Protein AF-A0A920FQU7-F1 (afdb_monomer_lite)

Sequence (96 aa):
MIKTTHILLLISVLGVVFFNYEIKKNYHQKEKEILKLNNLISEKKQNIKLIKAELAYLSRPERLQSIAKQQLNMKEILPSDIWNINDISKLYFEKN

pLDDT: mean 89.55, std 11.22, range [46.84, 98.56]

Radius of gyration: 38.26 Å; chains: 1; bounding box: 68×42×103 Å

Secondary structure (DSSP, 8-state):
---HHHHHHHHHHHHHHHHHHHHHHHHHHHHHHHHHHHHHHHHHHHHHHHHHHHHHHHT-HHHHHHHHHHHH-PPPPPHHHHS-HHHHHHHHHS--

Foldseek 3Di:
DDPPVVVVVVVVVVVVVVVVVVVVVVVVVVVVVVVVVVVVVVVVVVVVVVVVVVCVVCPPPVNVVVCCCPPVVDDDDDPCNVDPPVVVVVVVVVVD

Structure (mmCIF, N/CA/C/O backbone):
data_AF-A0A920FQU7-F1
#
_entry.id   AF-A0A920FQU7-F1
#
loop_
_atom_site.group_PDB
_atom_site.id
_atom_site.type_symbol
_atom_site.label_atom_id
_atom_site.label_alt_id
_atom_site.label_comp_id
_atom_site.label_asym_id
_atom_site.label_entity_id
_atom_site.label_seq_id
_atom_site.pdbx_PDB_ins_code
_atom_site.Cartn_x
_atom_site.Cartn_y
_atom_site.Cartn_z
_atom_site.occupancy
_atom_site.B_iso_or_equiv
_atom_site.auth_seq_id
_atom_site.auth_comp_id
_atom_site.auth_asym_id
_atom_site.auth_atom_id
_atom_site.pdbx_PDB_model_num
ATOM 1 N N . MET A 1 1 ? 39.145 -3.062 -55.470 1.00 54.53 1 MET A N 1
ATOM 2 C CA . MET A 1 1 ? 39.804 -2.358 -54.349 1.00 54.53 1 MET A CA 1
ATOM 3 C C . MET A 1 1 ? 38.728 -1.622 -53.565 1.00 54.53 1 MET A C 1
ATOM 5 O O . MET A 1 1 ? 38.220 -0.615 -54.045 1.00 54.53 1 MET A O 1
ATOM 9 N N . ILE A 1 2 ? 38.271 -2.184 -52.444 1.00 64.38 2 ILE A N 1
ATOM 10 C CA . ILE A 1 2 ? 37.254 -1.533 -51.606 1.00 64.38 2 ILE A CA 1
ATOM 11 C C . ILE A 1 2 ? 37.881 -0.264 -51.028 1.00 64.38 2 ILE A C 1
ATOM 13 O O . ILE A 1 2 ? 38.905 -0.330 -50.351 1.00 64.38 2 ILE A O 1
ATOM 17 N N . LYS A 1 3 ? 37.301 0.897 -51.345 1.00 81.88 3 LYS A N 1
ATOM 18 C CA . LYS A 1 3 ? 37.740 2.172 -50.773 1.00 81.88 3 LYS A CA 1
ATOM 19 C C . LYS A 1 3 ? 37.417 2.175 -49.279 1.00 81.88 3 LYS A C 1
ATOM 21 O O . LYS A 1 3 ? 36.320 1.791 -48.877 1.00 81.88 3 LYS A O 1
ATOM 26 N N . THR A 1 4 ? 38.363 2.644 -48.474 1.00 84.94 4 THR A N 1
ATOM 27 C CA . THR A 1 4 ? 38.257 2.768 -47.009 1.00 84.94 4 THR A CA 1
ATOM 28 C C . THR A 1 4 ? 37.006 3.532 -46.562 1.00 84.94 4 THR A C 1
ATOM 30 O O . THR A 1 4 ? 36.445 3.241 -45.510 1.00 84.94 4 THR A O 1
ATOM 33 N N . THR A 1 5 ? 36.502 4.438 -47.403 1.00 85.62 5 THR A N 1
ATOM 34 C CA . THR A 1 5 ? 35.248 5.173 -47.196 1.00 85.62 5 THR A CA 1
ATOM 35 C C . THR A 1 5 ? 34.020 4.268 -47.088 1.00 85.62 5 THR A C 1
ATOM 37 O O . THR A 1 5 ? 33.167 4.517 -46.242 1.00 85.62 5 THR A O 1
ATOM 40 N N . HIS A 1 6 ? 33.921 3.200 -47.885 1.00 88.19 6 HIS A N 1
ATOM 41 C CA . HIS A 1 6 ? 32.773 2.285 -47.832 1.00 88.19 6 HIS A CA 1
ATOM 42 C C . HIS A 1 6 ? 32.775 1.435 -46.558 1.00 88.19 6 HIS A C 1
ATOM 44 O O . HIS A 1 6 ? 31.717 1.187 -45.988 1.00 88.19 6 HIS A O 1
ATOM 50 N N . ILE A 1 7 ? 33.959 1.043 -46.081 1.00 90.62 7 ILE A N 1
ATOM 51 C CA . ILE A 1 7 ? 34.117 0.311 -44.816 1.00 90.62 7 ILE A CA 1
ATOM 52 C C . ILE A 1 7 ? 33.704 1.200 -43.640 1.00 90.62 7 ILE A C 1
ATOM 54 O O . ILE A 1 7 ? 32.955 0.760 -42.771 1.00 90.62 7 ILE A O 1
ATOM 58 N N . LEU A 1 8 ? 34.130 2.467 -43.642 1.00 91.25 8 LEU A N 1
ATOM 59 C CA . LEU A 1 8 ? 33.759 3.432 -42.607 1.00 91.25 8 LEU A CA 1
ATOM 60 C C . LEU A 1 8 ? 32.237 3.649 -42.547 1.00 91.25 8 LEU A C 1
ATOM 62 O O . LEU A 1 8 ? 31.650 3.665 -41.466 1.00 91.25 8 LEU A O 1
ATOM 66 N N . LEU A 1 9 ? 31.595 3.766 -43.711 1.00 92.44 9 LEU A N 1
ATOM 67 C CA . LEU A 1 9 ? 30.146 3.943 -43.821 1.00 92.44 9 LEU A CA 1
ATOM 68 C C . LEU A 1 9 ? 29.396 2.714 -43.285 1.00 92.44 9 LEU A C 1
ATOM 70 O O . LEU A 1 9 ? 28.441 2.855 -42.524 1.00 92.44 9 LEU A O 1
ATOM 74 N N . LEU A 1 10 ? 29.875 1.509 -43.606 1.00 92.94 10 LEU A N 1
ATOM 75 C CA . LEU A 1 10 ? 29.297 0.262 -43.106 1.00 92.94 10 LEU A CA 1
ATOM 76 C C . LEU A 1 10 ? 29.398 0.156 -41.574 1.00 92.94 10 LEU A C 1
ATOM 78 O O . LEU A 1 10 ? 28.412 -0.164 -40.912 1.00 92.94 10 LEU A O 1
ATOM 82 N N . ILE A 1 11 ? 30.564 0.478 -41.002 1.00 94.56 11 ILE A N 1
ATOM 83 C CA . ILE A 1 11 ? 30.774 0.493 -39.545 1.00 94.56 11 ILE A CA 1
ATOM 84 C C . ILE A 1 11 ? 29.863 1.526 -38.877 1.00 94.56 11 ILE A C 1
ATOM 86 O O . ILE A 1 11 ? 29.274 1.238 -37.837 1.00 94.56 11 ILE A O 1
ATOM 90 N N . SER A 1 12 ? 29.706 2.705 -39.482 1.00 94.69 12 SER A N 1
ATOM 91 C CA . SER A 1 12 ? 28.816 3.748 -38.967 1.00 94.69 12 SER A CA 1
ATOM 92 C C . SER A 1 12 ? 27.364 3.264 -38.881 1.00 94.69 12 SER A C 1
ATOM 94 O O . SER A 1 12 ? 26.740 3.392 -37.827 1.00 94.69 12 SER A O 1
ATOM 96 N N . VAL A 1 13 ? 26.849 2.628 -39.939 1.00 95.31 13 VAL A N 1
ATOM 97 C CA . VAL A 1 13 ? 25.484 2.076 -39.951 1.00 95.31 13 VAL A CA 1
ATOM 98 C C . VAL A 1 13 ? 25.321 0.980 -38.895 1.00 95.31 13 VAL A C 1
ATOM 100 O O . VAL A 1 13 ? 24.358 1.005 -38.127 1.00 95.31 13 VAL A O 1
ATOM 103 N N . LEU A 1 14 ? 26.276 0.051 -38.802 1.00 94.50 14 LEU A N 1
ATOM 104 C CA . LEU A 1 14 ? 26.244 -1.015 -37.795 1.00 94.50 14 LEU A CA 1
ATOM 105 C C . LEU A 1 14 ? 26.296 -0.459 -36.363 1.00 94.50 14 LEU A C 1
ATOM 107 O O . LEU A 1 14 ? 25.577 -0.949 -35.492 1.00 94.50 14 LEU 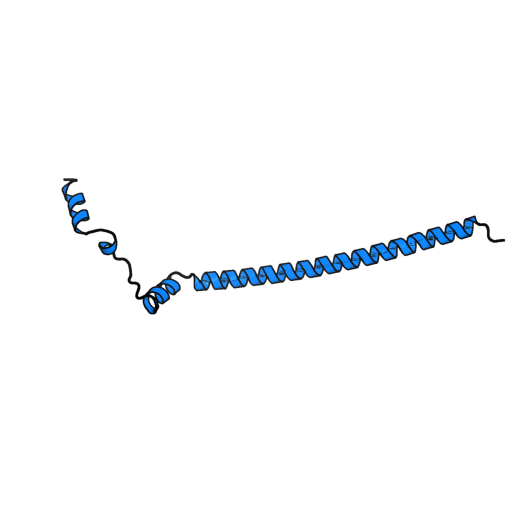A O 1
ATOM 111 N N . GLY A 1 15 ? 27.079 0.597 -36.131 1.00 94.81 15 GLY A N 1
ATOM 112 C CA . GLY A 1 15 ? 27.156 1.280 -34.842 1.00 94.81 15 GLY A CA 1
ATOM 113 C C . GLY A 1 15 ? 25.814 1.873 -34.409 1.00 94.81 15 GLY A C 1
ATOM 114 O O . GLY A 1 15 ? 25.396 1.674 -33.270 1.00 94.81 15 GLY A O 1
ATOM 115 N N . VAL A 1 16 ? 25.093 2.530 -35.324 1.00 95.00 16 VAL A N 1
ATOM 116 C CA . VAL A 1 16 ? 23.759 3.089 -35.036 1.00 95.00 16 VAL A CA 1
ATOM 117 C C . VAL A 1 16 ? 22.750 1.988 -34.705 1.00 95.00 16 VAL A C 1
ATOM 119 O O . VAL A 1 16 ? 21.962 2.142 -33.768 1.00 95.00 16 VAL A O 1
ATOM 122 N N . VAL A 1 17 ? 22.775 0.870 -35.436 1.00 94.75 17 VAL A N 1
ATOM 123 C CA . VAL A 1 17 ? 21.884 -0.275 -35.177 1.00 94.75 17 VAL A CA 1
ATOM 124 C C . VAL A 1 17 ? 22.151 -0.871 -33.795 1.00 94.75 17 VAL A C 1
ATOM 126 O O . VAL A 1 17 ? 21.211 -1.070 -33.022 1.00 94.75 17 VAL A O 1
ATOM 129 N N . PHE A 1 18 ? 23.420 -1.108 -33.457 1.00 94.12 18 PHE A N 1
ATOM 130 C CA . PHE A 1 18 ? 23.801 -1.664 -32.160 1.00 94.12 18 PHE A CA 1
ATOM 131 C C . PHE A 1 18 ? 23.432 -0.727 -31.002 1.00 94.12 18 PHE A C 1
ATOM 133 O O . PHE A 1 18 ? 22.848 -1.156 -30.007 1.00 94.12 18 PHE A O 1
ATOM 140 N N . PHE A 1 19 ? 23.689 0.572 -31.161 1.00 94.06 19 PHE A N 1
ATOM 141 C CA . PHE A 1 19 ? 23.337 1.580 -30.163 1.00 94.06 19 PHE A CA 1
ATOM 142 C C . PHE A 1 19 ? 21.824 1.635 -29.896 1.00 94.06 19 PHE A C 1
ATOM 144 O O . PHE A 1 19 ? 21.391 1.620 -28.743 1.00 94.06 19 PHE A O 1
ATOM 151 N N . ASN A 1 20 ? 21.006 1.626 -30.954 1.00 93.12 20 ASN A N 1
ATOM 152 C CA . ASN A 1 20 ? 19.547 1.580 -30.820 1.00 93.12 20 ASN A CA 1
ATOM 153 C C . ASN A 1 20 ? 19.068 0.306 -30.114 1.00 93.12 20 ASN A C 1
ATOM 155 O O . ASN A 1 20 ? 18.139 0.363 -29.306 1.00 93.12 20 ASN A O 1
ATOM 159 N N . TYR A 1 21 ? 19.695 -0.836 -30.398 1.00 93.31 21 TYR A N 1
ATOM 160 C CA . TYR A 1 21 ? 19.355 -2.100 -29.754 1.00 93.31 21 TYR A CA 1
ATOM 161 C C . TYR A 1 21 ? 19.584 -2.056 -28.236 1.00 93.31 21 TYR A C 1
ATOM 163 O O . TYR A 1 21 ? 18.686 -2.415 -27.470 1.00 93.31 21 TYR A O 1
ATOM 171 N N . GLU A 1 22 ? 20.740 -1.553 -27.795 1.00 90.25 22 GLU A N 1
ATOM 172 C CA . GLU A 1 22 ? 21.049 -1.421 -26.366 1.00 90.25 22 GLU A CA 1
ATOM 173 C C . GLU A 1 22 ? 20.105 -0.442 -25.654 1.00 90.25 22 GLU A C 1
ATOM 175 O O . GLU A 1 22 ? 19.580 -0.750 -24.580 1.00 90.25 22 GLU A O 1
ATOM 180 N N . ILE A 1 23 ? 19.791 0.702 -26.276 1.00 92.75 23 ILE A N 1
ATOM 181 C CA . ILE A 1 23 ? 18.802 1.643 -25.725 1.00 92.75 23 ILE A CA 1
ATOM 182 C C . ILE A 1 23 ? 17.443 0.967 -25.569 1.00 92.75 23 ILE A C 1
ATOM 184 O O . ILE A 1 23 ? 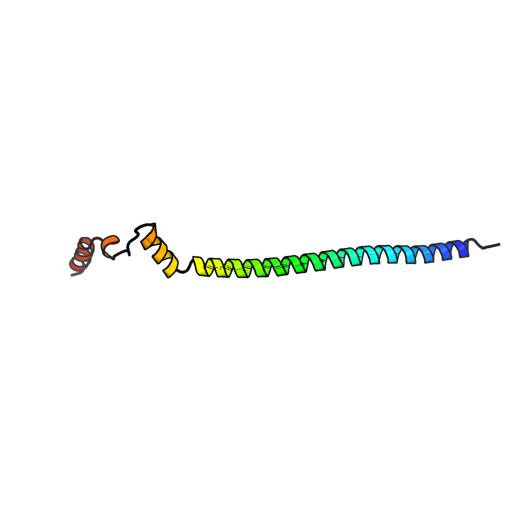16.828 1.059 -24.505 1.00 92.75 23 ILE A O 1
ATOM 188 N N . LYS A 1 24 ? 16.974 0.267 -26.606 1.00 92.69 24 LYS A N 1
ATOM 189 C CA . LYS A 1 24 ? 15.665 -0.391 -26.586 1.00 92.69 24 LYS A CA 1
ATOM 190 C C . LYS A 1 24 ? 15.584 -1.441 -25.478 1.00 92.69 24 LYS A C 1
ATOM 192 O O . LYS A 1 24 ? 14.572 -1.535 -24.782 1.00 92.69 24 LYS A O 1
ATOM 197 N N . LYS A 1 25 ? 16.658 -2.207 -25.277 1.00 92.38 25 LYS A N 1
ATOM 198 C CA . LYS A 1 25 ? 16.750 -3.197 -24.200 1.00 92.38 25 LYS A CA 1
ATOM 199 C C . LYS A 1 25 ? 16.654 -2.539 -22.823 1.00 92.38 25 LYS A C 1
ATOM 201 O O . LYS A 1 25 ? 15.833 -2.968 -22.009 1.00 92.38 25 LYS A O 1
ATOM 206 N N . ASN A 1 26 ? 17.434 -1.485 -22.586 1.00 92.06 26 ASN A N 1
ATOM 207 C CA . ASN A 1 26 ? 17.418 -0.751 -21.319 1.00 92.06 26 ASN A CA 1
ATOM 208 C C . ASN A 1 26 ? 16.052 -0.103 -21.057 1.00 92.06 26 ASN A C 1
ATOM 210 O O . ASN A 1 26 ? 15.537 -0.177 -19.941 1.00 92.06 26 ASN A O 1
ATOM 214 N N . TYR A 1 27 ? 15.428 0.460 -22.094 1.00 94.56 27 TYR A N 1
ATOM 215 C CA . TYR A 1 27 ? 14.087 1.031 -22.013 1.00 94.56 27 TYR A CA 1
ATOM 216 C C . TYR A 1 27 ? 13.057 -0.009 -21.557 1.00 94.56 27 TYR A C 1
ATOM 218 O O . TYR A 1 27 ? 12.368 0.208 -20.563 1.00 94.56 27 TYR A O 1
ATOM 226 N N . HIS A 1 28 ? 13.006 -1.178 -22.203 1.00 94.00 28 HIS A N 1
ATOM 227 C CA . HIS A 1 28 ? 12.053 -2.230 -21.832 1.00 94.00 28 HIS A CA 1
ATOM 228 C C . HIS A 1 28 ? 12.306 -2.819 -20.439 1.00 94.00 28 HIS A C 1
ATOM 230 O O . HIS A 1 28 ? 11.366 -3.250 -19.770 1.00 94.00 28 HIS A O 1
ATOM 236 N N . GLN A 1 29 ? 13.558 -2.856 -19.975 1.00 95.56 29 GLN A N 1
ATOM 237 C CA . GLN A 1 29 ? 13.854 -3.247 -18.594 1.00 95.56 29 GLN A CA 1
ATOM 238 C C . GLN A 1 29 ? 13.278 -2.234 -17.600 1.00 95.56 29 GLN A C 1
ATOM 240 O O . GLN A 1 29 ? 12.586 -2.631 -16.661 1.00 95.56 29 GLN A O 1
ATOM 245 N N . LYS A 1 30 ? 13.481 -0.935 -17.844 1.00 95.69 30 LYS A N 1
ATOM 246 C CA . LYS A 1 30 ? 12.925 0.127 -16.995 1.00 95.69 30 LYS A CA 1
ATOM 247 C C . LYS A 1 30 ? 11.405 0.179 -17.036 1.00 95.69 30 LYS A C 1
ATOM 249 O O . LYS A 1 30 ? 10.777 0.313 -15.992 1.00 95.69 30 LYS A O 1
ATOM 254 N N . GLU A 1 31 ? 10.808 -0.021 -18.201 1.00 97.19 31 GLU A N 1
ATOM 255 C CA . GLU A 1 31 ? 9.359 -0.139 -18.357 1.00 97.19 31 GLU A CA 1
ATOM 256 C C . GLU A 1 31 ? 8.789 -1.287 -17.503 1.00 97.19 31 GLU A C 1
ATOM 258 O O . GLU A 1 31 ? 7.831 -1.093 -16.752 1.00 97.19 31 GLU A O 1
ATOM 263 N N . LYS A 1 32 ? 9.430 -2.465 -17.525 1.00 97.38 32 LYS A N 1
ATOM 264 C CA . LYS A 1 32 ? 9.048 -3.604 -16.674 1.00 97.38 32 LYS A CA 1
ATOM 265 C C . LYS A 1 32 ? 9.197 -3.303 -15.183 1.00 97.38 32 LYS A C 1
ATOM 267 O O . LYS A 1 32 ? 8.325 -3.685 -14.401 1.00 97.38 32 LYS A O 1
ATOM 272 N N . GLU A 1 33 ? 10.276 -2.632 -14.780 1.00 97.94 33 GLU A N 1
ATOM 273 C CA . GLU A 1 33 ? 10.486 -2.206 -13.389 1.00 97.94 33 GLU A CA 1
ATOM 274 C C . GLU A 1 33 ? 9.377 -1.252 -12.923 1.00 97.94 33 GLU A C 1
ATOM 276 O O . GLU A 1 33 ? 8.809 -1.454 -11.847 1.00 97.94 33 GLU A O 1
ATOM 281 N N . ILE A 1 34 ? 9.012 -0.270 -13.753 1.00 98.25 34 ILE A N 1
ATOM 282 C CA . ILE A 1 34 ? 7.936 0.689 -13.466 1.00 98.25 34 ILE A CA 1
ATOM 283 C C . ILE A 1 34 ? 6.592 -0.030 -13.326 1.00 98.25 34 ILE A C 1
ATOM 285 O O . ILE A 1 34 ? 5.875 0.195 -12.350 1.00 98.25 34 ILE A O 1
ATOM 289 N N . LEU A 1 35 ? 6.253 -0.928 -14.256 1.00 98.38 35 LEU A N 1
ATOM 290 C CA . LEU A 1 35 ? 5.013 -1.708 -14.186 1.00 98.38 35 LEU A CA 1
ATOM 291 C C . LEU A 1 35 ? 4.954 -2.564 -12.915 1.00 98.38 35 LEU A C 1
ATOM 293 O O . LEU A 1 35 ? 3.937 -2.574 -12.219 1.00 98.38 35 LEU A O 1
ATOM 297 N N . LYS A 1 36 ? 6.059 -3.232 -12.564 1.00 98.44 36 LYS A N 1
ATOM 298 C CA . LYS A 1 36 ? 6.151 -4.024 -11.332 1.00 98.44 36 LYS A CA 1
ATOM 299 C C . LYS A 1 36 ? 5.951 -3.154 -10.091 1.00 98.44 36 LYS A C 1
ATOM 301 O O . LYS A 1 36 ? 5.196 -3.536 -9.198 1.00 98.44 36 LYS A O 1
ATOM 306 N N . LEU A 1 37 ? 6.593 -1.988 -10.036 1.00 98.50 37 LEU A N 1
ATOM 307 C CA . LEU A 1 37 ? 6.466 -1.072 -8.906 1.00 98.50 37 LEU A CA 1
ATOM 308 C C . LEU A 1 37 ? 5.042 -0.517 -8.780 1.00 98.50 37 LEU A C 1
ATOM 310 O O . LEU A 1 37 ? 4.501 -0.478 -7.678 1.00 98.50 37 LEU A O 1
ATOM 314 N N . ASN A 1 38 ? 4.402 -0.158 -9.892 1.00 98.44 38 ASN A N 1
ATOM 315 C CA . ASN A 1 38 ? 3.015 0.307 -9.895 1.00 98.44 38 ASN A CA 1
ATOM 316 C C . ASN A 1 38 ? 2.045 -0.761 -9.380 1.00 98.44 38 ASN A C 1
ATOM 318 O O . ASN A 1 38 ? 1.160 -0.448 -8.580 1.00 98.44 38 ASN A O 1
ATOM 322 N N . ASN A 1 39 ? 2.245 -2.022 -9.770 1.00 98.44 39 ASN A N 1
ATOM 323 C CA . ASN A 1 39 ? 1.447 -3.134 -9.258 1.00 98.44 39 ASN A CA 1
ATOM 324 C C . ASN A 1 39 ? 1.625 -3.295 -7.742 1.00 98.44 39 ASN A C 1
ATOM 326 O O . ASN A 1 39 ? 0.632 -3.366 -7.019 1.00 98.44 39 ASN A O 1
ATOM 330 N N . LEU A 1 40 ? 2.867 -3.244 -7.249 1.00 98.56 40 LEU A N 1
ATOM 331 C CA . LEU A 1 40 ? 3.156 -3.289 -5.811 1.00 98.56 40 LEU A CA 1
ATOM 332 C C . LEU A 1 40 ? 2.517 -2.113 -5.059 1.00 98.56 40 LEU A C 1
ATOM 334 O O . LEU A 1 40 ? 1.944 -2.299 -3.988 1.00 98.56 40 LEU A O 1
ATOM 338 N N . ILE A 1 41 ? 2.573 -0.899 -5.613 1.00 98.56 41 ILE A N 1
ATOM 339 C CA . ILE A 1 41 ? 1.930 0.280 -5.016 1.00 98.56 41 ILE A CA 1
ATOM 340 C C . ILE A 1 41 ? 0.412 0.083 -4.941 1.00 98.56 41 ILE A C 1
ATOM 342 O O . ILE A 1 41 ? -0.198 0.420 -3.924 1.00 98.56 41 ILE A O 1
ATOM 346 N N . SER A 1 42 ? -0.203 -0.456 -5.996 1.00 98.44 42 SER A N 1
ATOM 347 C CA . SER A 1 42 ? -1.642 -0.732 -6.031 1.00 98.44 42 SER A CA 1
ATOM 348 C C . SER A 1 42 ? -2.047 -1.742 -4.954 1.00 98.44 42 SER A C 1
ATOM 350 O O . SER A 1 42 ? -2.943 -1.465 -4.153 1.00 98.44 42 SER A O 1
ATOM 352 N N . GLU A 1 43 ? -1.316 -2.852 -4.856 1.00 98.56 43 GLU A N 1
ATOM 353 C CA . GLU A 1 43 ? -1.525 -3.885 -3.838 1.00 98.56 43 GLU A CA 1
ATOM 354 C C . GLU A 1 43 ? -1.373 -3.311 -2.419 1.00 98.56 43 GLU A C 1
ATOM 356 O O . GLU A 1 43 ? -2.253 -3.461 -1.569 1.00 98.56 43 GLU A O 1
ATOM 361 N N . LYS A 1 44 ? -0.300 -2.553 -2.156 1.00 98.38 44 LYS A N 1
ATOM 362 C CA . LYS A 1 44 ? -0.089 -1.917 -0.845 1.00 98.38 44 LYS A CA 1
ATOM 363 C C . LYS A 1 44 ? -1.200 -0.928 -0.498 1.00 98.38 44 LYS A C 1
ATOM 365 O O . LYS A 1 44 ? -1.632 -0.888 0.653 1.00 98.38 44 LYS A O 1
ATOM 370 N N . LYS A 1 45 ? -1.708 -0.160 -1.467 1.00 98.56 45 LYS A N 1
ATOM 371 C CA . LYS A 1 45 ? -2.855 0.737 -1.250 1.00 98.56 45 LYS A CA 1
ATOM 372 C C . LYS A 1 45 ? -4.122 -0.036 -0.880 1.00 98.56 45 LYS A C 1
ATOM 374 O O . LYS A 1 45 ? -4.864 0.427 -0.015 1.00 98.56 45 LYS A O 1
ATOM 379 N N . GLN A 1 46 ? -4.373 -1.186 -1.503 1.00 98.38 46 GLN A N 1
ATOM 380 C CA . GLN A 1 46 ? -5.503 -2.053 -1.149 1.00 98.38 46 GLN A CA 1
ATOM 381 C C . GLN A 1 46 ? -5.352 -2.607 0.272 1.00 98.38 46 GLN A C 1
ATOM 383 O O . GLN A 1 46 ? -6.277 -2.478 1.072 1.00 98.38 46 GLN A O 1
ATOM 388 N N . ASN A 1 47 ? -4.161 -3.093 0.626 1.00 98.31 47 ASN A N 1
ATOM 389 C CA . ASN A 1 47 ? -3.873 -3.597 1.971 1.00 98.31 47 ASN A CA 1
ATOM 390 C C . ASN A 1 47 ? -4.051 -2.515 3.045 1.00 98.31 47 ASN A C 1
ATOM 392 O O . ASN A 1 47 ? -4.660 -2.762 4.081 1.00 98.31 47 ASN A O 1
ATOM 396 N N . ILE A 1 48 ? -3.601 -1.283 2.785 1.00 98.56 48 ILE A N 1
ATOM 397 C CA . ILE A 1 48 ? -3.820 -0.155 3.704 1.00 98.56 48 ILE A CA 1
ATOM 398 C C . ILE A 1 48 ? -5.316 0.123 3.889 1.00 98.56 48 ILE A C 1
ATOM 400 O O . ILE A 1 48 ? -5.745 0.412 5.005 1.00 98.56 48 ILE A O 1
ATOM 404 N N . LYS A 1 49 ? -6.124 0.057 2.823 1.00 98.25 49 LYS A N 1
ATOM 405 C CA . LYS A 1 49 ? -7.580 0.246 2.936 1.00 98.25 49 LYS A CA 1
ATOM 406 C C . LYS A 1 49 ? -8.219 -0.837 3.804 1.00 98.25 49 LYS A C 1
ATOM 408 O O . LYS A 1 49 ? -9.037 -0.496 4.653 1.00 98.25 49 LYS A O 1
ATOM 413 N N . LEU A 1 50 ? -7.821 -2.096 3.620 1.00 98.38 50 LEU A N 1
ATOM 414 C CA . LEU A 1 50 ? -8.297 -3.213 4.435 1.00 98.38 50 LEU A CA 1
ATOM 415 C C . LEU A 1 50 ? -7.943 -3.009 5.912 1.00 98.38 50 LEU A C 1
ATOM 417 O O . LEU A 1 50 ? -8.837 -2.980 6.752 1.00 98.38 50 LEU A O 1
ATOM 421 N N . ILE A 1 51 ? -6.669 -2.747 6.215 1.00 98.31 51 ILE A N 1
ATOM 422 C CA . ILE A 1 51 ? -6.201 -2.524 7.592 1.00 98.31 51 ILE A CA 1
ATOM 423 C C . ILE A 1 51 ? -6.921 -1.333 8.234 1.00 98.31 51 ILE A C 1
ATOM 425 O O . ILE A 1 51 ? -7.283 -1.383 9.405 1.00 98.31 51 ILE A O 1
ATOM 429 N N . LYS A 1 52 ? -7.180 -0.254 7.484 1.00 98.38 52 LYS A N 1
ATOM 430 C CA . LYS A 1 52 ? -7.972 0.879 7.991 1.00 98.38 52 LYS A CA 1
ATOM 431 C C . LYS A 1 52 ? -9.403 0.475 8.341 1.00 98.38 52 LYS A C 1
ATOM 433 O O . LYS A 1 52 ? -9.925 0.956 9.343 1.00 98.38 52 LYS A O 1
ATOM 438 N N . ALA A 1 53 ? -10.033 -0.379 7.538 1.00 97.94 53 ALA A N 1
ATOM 439 C CA . ALA A 1 53 ? -11.376 -0.878 7.818 1.00 97.94 53 ALA A CA 1
ATOM 440 C C . ALA A 1 53 ? -11.394 -1.784 9.058 1.00 97.94 53 ALA A C 1
ATOM 442 O O . ALA A 1 53 ? -12.268 -1.635 9.912 1.00 97.94 53 ALA A O 1
ATOM 443 N N . GLU A 1 54 ? -10.405 -2.668 9.193 1.00 97.38 54 GLU A N 1
ATOM 444 C CA . GLU A 1 54 ? -10.236 -3.511 10.379 1.00 97.38 54 GLU A CA 1
ATOM 445 C C . GLU A 1 54 ? -10.000 -2.668 11.628 1.00 97.38 54 GLU A C 1
ATOM 447 O O . GLU A 1 54 ? -10.685 -2.852 12.631 1.00 97.38 54 GLU A O 1
ATOM 452 N N . LEU A 1 55 ? -9.099 -1.687 11.559 1.00 97.69 55 LEU A N 1
ATOM 453 C CA . LEU A 1 5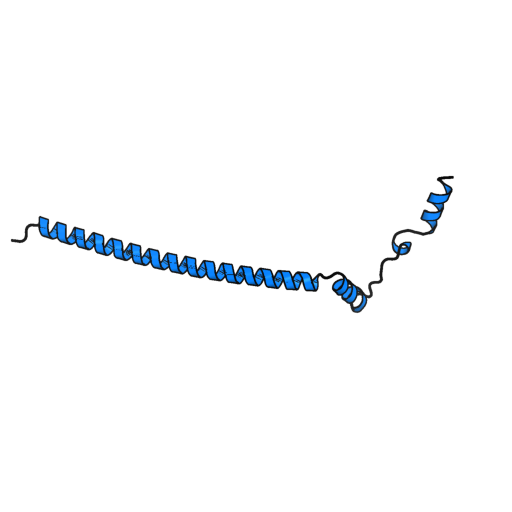5 ? -8.849 -0.771 12.664 1.00 97.69 55 LEU A CA 1
ATOM 454 C C . LEU A 1 55 ? -10.126 -0.026 13.053 1.00 97.69 55 LEU A C 1
ATOM 456 O O . LEU A 1 55 ? -10.467 -0.010 14.229 1.00 97.69 55 LEU A O 1
ATOM 460 N N . ALA A 1 56 ? -10.860 0.518 12.079 1.00 96.88 56 ALA A N 1
ATOM 461 C CA . ALA A 1 56 ? -12.123 1.208 12.325 1.00 96.88 56 ALA A CA 1
ATOM 462 C C . ALA A 1 56 ? -13.183 0.292 12.956 1.00 96.88 56 ALA A C 1
ATOM 464 O O . ALA A 1 56 ? -13.991 0.753 13.758 1.00 96.88 56 ALA A O 1
ATOM 465 N N . TYR A 1 57 ? -13.197 -1.000 12.613 1.00 95.75 57 TYR A N 1
ATOM 466 C CA . TYR A 1 57 ? -14.059 -1.993 13.254 1.00 95.75 57 TYR A CA 1
ATOM 467 C C . TYR A 1 57 ? -13.622 -2.292 14.695 1.00 95.75 57 TYR A C 1
ATOM 469 O O . TYR A 1 57 ? -14.453 -2.343 15.604 1.00 95.75 57 TYR A O 1
ATOM 477 N N . LEU A 1 58 ? -12.319 -2.469 14.920 1.00 95.31 58 LEU A N 1
ATOM 478 C CA . LEU A 1 58 ? -11.760 -2.785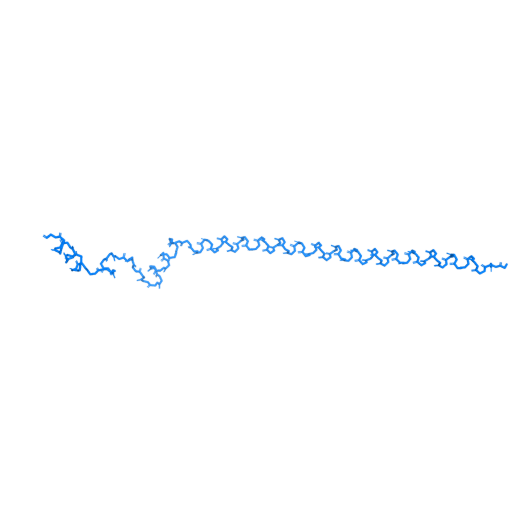 16.233 1.00 95.31 58 LEU A CA 1
ATOM 479 C C . LEU A 1 58 ? -11.865 -1.611 17.210 1.00 95.31 58 LEU A C 1
ATOM 481 O O . LEU A 1 58 ? -12.072 -1.850 18.400 1.00 95.31 58 LEU A O 1
ATOM 485 N N . SER A 1 59 ? -11.761 -0.378 16.709 1.00 95.44 59 SER A N 1
ATOM 486 C CA . SER A 1 59 ? -11.808 0.864 17.483 1.00 95.44 59 SER A CA 1
ATOM 487 C C . SER A 1 59 ? -13.223 1.390 17.733 1.00 95.44 59 SER A C 1
ATOM 489 O O . SER A 1 59 ? -13.368 2.511 18.220 1.00 95.44 59 SER A O 1
ATOM 491 N N . ARG A 1 60 ? -14.275 0.638 17.376 1.00 96.88 60 ARG A N 1
ATOM 492 C CA . ARG A 1 60 ? -15.660 1.054 17.640 1.00 96.88 60 ARG A CA 1
ATOM 493 C C . ARG A 1 60 ? -15.885 1.229 19.146 1.00 96.88 60 ARG A C 1
ATOM 495 O O . ARG A 1 60 ? -15.583 0.286 19.887 1.00 96.88 60 ARG A O 1
ATOM 502 N N . PRO A 1 61 ? -16.426 2.373 19.604 1.00 94.69 61 PRO A N 1
ATOM 503 C CA . PRO A 1 61 ? -16.626 2.641 21.026 1.00 94.69 61 PRO A CA 1
ATOM 504 C C . PRO A 1 61 ? -17.411 1.543 21.742 1.00 94.69 61 PRO A C 1
ATOM 506 O O . PRO A 1 61 ? -17.016 1.121 22.824 1.00 94.69 61 PRO A O 1
ATOM 509 N N . GLU A 1 62 ? -18.459 1.008 21.116 1.00 94.00 62 GLU A N 1
ATOM 510 C CA . GLU A 1 62 ? -19.319 -0.027 21.700 1.00 94.00 62 GLU A CA 1
ATOM 511 C C . GLU A 1 62 ? -18.540 -1.328 21.924 1.00 94.00 62 GLU A C 1
ATOM 513 O O . GLU A 1 62 ? -18.663 -1.984 22.960 1.00 94.00 62 GLU A O 1
ATOM 518 N N . ARG A 1 63 ? -17.680 -1.685 20.963 1.00 94.44 63 ARG A N 1
ATOM 519 C CA . ARG A 1 63 ? -16.822 -2.869 21.053 1.00 94.44 63 ARG A CA 1
ATOM 520 C C . ARG A 1 63 ? -15.768 -2.694 22.142 1.00 94.44 63 ARG A C 1
ATOM 522 O O . ARG A 1 63 ? -15.560 -3.611 22.935 1.00 94.44 63 ARG A O 1
ATOM 529 N N . LEU A 1 64 ? -15.128 -1.525 22.195 1.00 94.62 64 LEU A N 1
ATOM 530 C CA . LEU A 1 64 ? -14.161 -1.194 23.242 1.00 94.62 64 LEU A CA 1
ATOM 531 C C . LEU A 1 64 ? -14.820 -1.206 24.626 1.00 94.62 64 LEU A C 1
ATOM 533 O O . LEU A 1 64 ? -14.265 -1.792 25.551 1.00 94.62 64 LEU A O 1
ATOM 537 N N . GLN A 1 65 ? -16.026 -0.649 24.757 1.00 92.81 65 GLN A N 1
ATOM 538 C CA . GLN A 1 65 ? -16.792 -0.652 26.001 1.00 92.81 65 GLN A CA 1
ATOM 539 C C . GLN A 1 65 ? -17.171 -2.076 26.428 1.00 92.81 65 GLN A C 1
ATOM 541 O O . GLN A 1 65 ? -17.028 -2.416 27.602 1.00 92.81 65 GLN A O 1
ATOM 546 N N . SER A 1 66 ? -17.608 -2.928 25.493 1.00 92.94 66 SER A N 1
ATOM 547 C CA . SER A 1 66 ? -17.909 -4.337 25.780 1.00 92.94 66 SER A CA 1
ATOM 548 C C . SER A 1 66 ? -16.679 -5.073 26.306 1.00 92.94 66 SER A C 1
ATOM 550 O O . SER A 1 66 ? -16.761 -5.745 27.331 1.00 92.94 66 SER A O 1
ATOM 552 N N . ILE A 1 67 ? -15.526 -4.914 25.646 1.00 94.25 67 ILE A N 1
ATOM 553 C CA . ILE A 1 67 ? -14.267 -5.536 26.078 1.00 94.25 67 ILE A CA 1
ATOM 554 C C . ILE A 1 67 ? -13.843 -4.998 27.450 1.00 94.25 67 ILE A C 1
ATOM 556 O O . ILE A 1 67 ? -13.488 -5.781 28.325 1.00 94.25 67 ILE A O 1
ATOM 560 N N . ALA A 1 68 ? -13.929 -3.685 27.670 1.00 94.12 68 ALA A N 1
ATOM 561 C CA . ALA A 1 68 ? -13.587 -3.057 28.943 1.00 94.12 68 ALA A CA 1
ATOM 562 C C . ALA A 1 68 ? -14.456 -3.578 30.103 1.00 94.12 68 ALA A C 1
ATOM 564 O O . ALA A 1 68 ? -13.936 -3.910 31.168 1.00 94.12 68 ALA A O 1
ATOM 565 N N . LYS A 1 69 ? -15.769 -3.718 29.888 1.00 93.62 69 LYS A N 1
ATOM 566 C CA . LYS A 1 69 ? -16.695 -4.281 30.883 1.00 93.62 69 LYS A CA 1
ATOM 567 C C . LYS A 1 69 ? -16.410 -5.762 31.150 1.00 93.62 69 LYS A C 1
ATOM 569 O O . LYS A 1 69 ? -16.361 -6.169 32.303 1.00 93.62 69 LYS A O 1
ATOM 574 N N . GLN A 1 70 ? -16.210 -6.561 30.099 1.00 93.88 70 GLN A N 1
ATOM 575 C CA . GLN A 1 70 ? -16.102 -8.023 30.205 1.00 93.88 70 GLN A CA 1
ATOM 576 C C . GLN A 1 70 ? -14.728 -8.520 30.664 1.00 93.88 70 GLN A C 1
ATOM 578 O O . GLN A 1 70 ? -14.652 -9.540 31.338 1.00 93.88 70 GLN A O 1
ATOM 583 N N . GLN A 1 71 ? -13.649 -7.851 30.253 1.00 94.62 71 GLN A N 1
ATOM 584 C CA . GLN A 1 71 ? -12.275 -8.323 30.467 1.00 94.62 71 GLN A CA 1
ATOM 585 C C . GLN A 1 71 ? -11.528 -7.507 31.521 1.00 94.62 71 GLN A C 1
ATOM 587 O O . GLN A 1 71 ? -10.604 -8.018 32.145 1.00 94.62 71 GLN A O 1
ATOM 592 N N . LEU A 1 72 ? -11.907 -6.240 31.716 1.00 92.56 72 LEU A N 1
ATOM 593 C CA . LEU A 1 72 ? -11.225 -5.325 32.635 1.00 92.56 72 LEU A CA 1
ATOM 594 C C . LEU A 1 72 ? -12.101 -4.916 33.828 1.00 92.56 72 LEU A C 1
ATOM 596 O O . LEU A 1 72 ? -11.665 -4.098 34.633 1.00 92.56 72 LEU A O 1
ATOM 600 N N . ASN A 1 73 ? -13.324 -5.458 33.945 1.00 90.25 73 ASN A N 1
ATOM 601 C CA . ASN A 1 73 ? -14.313 -5.100 34.973 1.00 90.25 73 ASN A CA 1
ATOM 602 C C . ASN A 1 73 ? -14.524 -3.581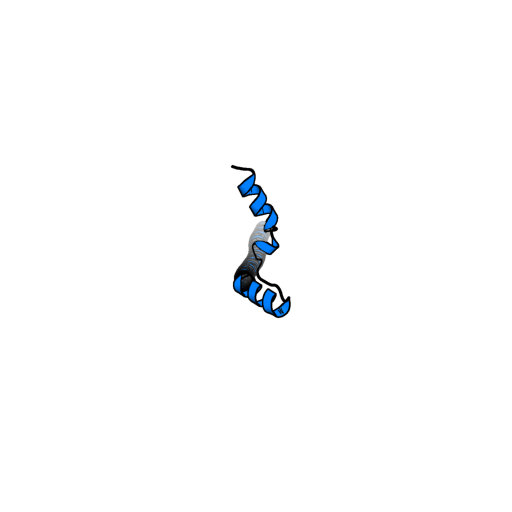 35.116 1.00 90.25 73 ASN A C 1
ATOM 604 O O . ASN A 1 73 ? -14.807 -3.072 36.202 1.00 90.25 73 ASN A O 1
ATOM 608 N N . MET A 1 74 ? -14.372 -2.837 34.018 1.00 91.38 74 MET A N 1
ATOM 609 C CA . MET A 1 74 ? -14.587 -1.396 34.024 1.00 91.38 74 MET A CA 1
ATOM 610 C C . MET A 1 74 ? -16.083 -1.088 34.118 1.00 91.38 74 MET A C 1
ATOM 612 O O . MET A 1 74 ? -16.903 -1.708 33.439 1.00 91.38 74 MET A O 1
ATOM 616 N N . LYS A 1 75 ? -16.434 -0.097 34.941 1.00 89.12 75 LYS A N 1
ATOM 617 C CA . LYS A 1 75 ? -17.797 0.432 35.073 1.00 89.12 75 LYS A CA 1
ATOM 618 C C . LYS A 1 75 ? -17.943 1.750 34.316 1.00 89.12 75 LYS A C 1
ATOM 620 O O . LYS A 1 75 ? -16.957 2.430 34.039 1.00 89.12 75 LYS A O 1
ATOM 625 N N . GLU A 1 76 ? -19.179 2.107 33.987 1.00 86.19 76 GLU A N 1
ATOM 626 C CA . GLU A 1 76 ? -19.469 3.453 33.493 1.00 86.19 76 GLU A CA 1
ATOM 627 C C . GLU A 1 76 ? -19.140 4.487 34.567 1.00 86.19 76 GLU A C 1
ATOM 629 O O . GLU A 1 76 ? -19.362 4.250 35.756 1.00 86.19 76 GLU A O 1
ATOM 634 N N . ILE A 1 77 ? -18.584 5.616 34.131 1.00 86.62 77 ILE A N 1
ATOM 635 C CA . ILE A 1 77 ? -18.279 6.726 35.022 1.00 86.62 77 ILE A CA 1
ATOM 636 C C . ILE A 1 77 ? -19.581 7.445 35.367 1.00 86.62 77 ILE A C 1
ATOM 638 O O . ILE A 1 77 ? -20.311 7.898 34.481 1.00 86.62 77 ILE A O 1
ATOM 642 N N . LEU A 1 78 ? -19.897 7.525 36.653 1.00 85.62 78 LEU A N 1
ATOM 643 C CA . LEU A 1 78 ? -21.035 8.297 37.134 1.00 85.62 78 LEU A CA 1
ATOM 644 C C . LEU A 1 78 ? -20.583 9.729 37.451 1.00 85.62 78 LEU A C 1
ATOM 646 O O . LEU A 1 78 ? -19.422 9.934 37.806 1.00 85.62 78 LEU A O 1
ATOM 650 N N . PRO A 1 79 ? -21.476 10.735 37.404 1.00 82.38 79 PRO A N 1
ATOM 651 C CA . PRO A 1 79 ? -21.133 12.097 37.821 1.00 82.38 79 PRO A CA 1
ATOM 652 C C . PRO A 1 79 ? -20.527 12.162 39.232 1.00 82.38 79 PRO A C 1
ATOM 654 O O . PRO A 1 79 ? -19.627 12.958 39.482 1.00 82.38 79 PRO A O 1
ATOM 657 N N . SER A 1 80 ? -20.963 11.267 40.125 1.00 82.75 80 SER A N 1
ATOM 658 C CA . SER A 1 80 ? -20.434 11.111 41.483 1.00 82.75 80 SER A CA 1
ATOM 659 C C . SER A 1 80 ? -19.008 10.555 41.553 1.00 82.75 80 SER A C 1
ATOM 661 O O . SER A 1 80 ? -18.342 10.739 42.565 1.00 82.75 80 SER A O 1
ATOM 663 N N . ASP A 1 81 ? -18.543 9.850 40.516 1.00 83.19 81 ASP A N 1
ATOM 664 C CA . ASP A 1 81 ? -17.155 9.375 40.427 1.00 83.19 81 ASP A CA 1
ATOM 665 C C . ASP A 1 81 ? -16.196 10.519 40.019 1.00 83.19 81 ASP A C 1
ATOM 667 O O . ASP A 1 81 ? -14.987 10.395 40.199 1.00 83.19 81 ASP A O 1
ATOM 671 N N . ILE A 1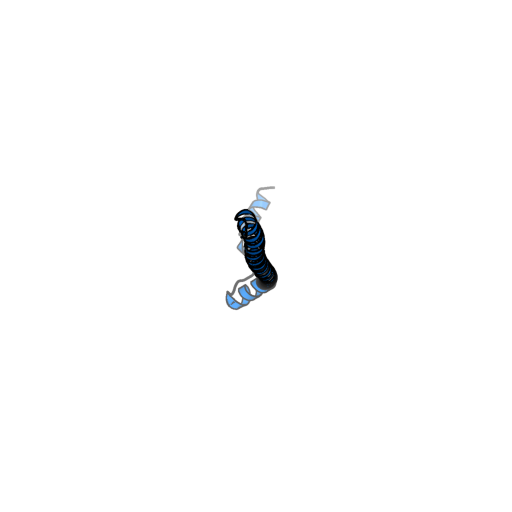 82 ? -16.721 11.624 39.464 1.00 84.56 82 ILE A N 1
ATOM 672 C CA . ILE A 1 82 ? -15.946 12.789 38.992 1.00 84.56 82 ILE A CA 1
ATOM 673 C C . ILE A 1 82 ? -16.000 13.931 40.011 1.00 84.56 82 ILE A C 1
ATOM 675 O O . ILE A 1 82 ? -14.979 14.547 40.310 1.00 84.56 82 ILE A O 1
ATOM 679 N N . TRP A 1 83 ? -17.192 14.214 40.539 1.00 80.62 83 TRP A N 1
ATOM 680 C CA . TRP A 1 83 ? -17.428 15.274 41.513 1.00 80.62 83 TRP A CA 1
ATOM 681 C C . TRP A 1 83 ? -18.039 14.725 42.790 1.00 80.62 83 TRP A C 1
ATOM 683 O O . TRP A 1 83 ? -18.980 13.932 42.768 1.00 80.62 83 TRP A O 1
ATOM 693 N N . ASN A 1 84 ? -17.563 15.237 43.922 1.00 80.56 84 ASN A N 1
ATOM 694 C CA . ASN A 1 84 ? -18.228 15.002 45.187 1.00 80.56 84 ASN A CA 1
ATOM 695 C C . ASN A 1 84 ? -19.542 15.801 45.223 1.00 80.56 84 ASN A C 1
ATOM 697 O O . ASN A 1 84 ? -19.549 17.020 45.058 1.00 80.56 84 ASN A O 1
ATOM 701 N N . ILE A 1 85 ? -20.658 15.112 45.468 1.00 76.31 85 ILE A N 1
ATOM 702 C CA . ILE A 1 85 ? -22.006 15.701 45.545 1.00 76.31 85 ILE A CA 1
ATOM 703 C C . ILE A 1 85 ? -22.061 16.839 46.581 1.00 76.31 85 ILE A C 1
ATOM 705 O O . ILE A 1 85 ? -22.783 17.820 46.397 1.00 76.31 85 ILE A O 1
ATOM 709 N N . ASN A 1 86 ? -21.241 16.755 47.631 1.00 77.12 86 ASN A N 1
ATOM 710 C CA . ASN A 1 86 ? -21.161 17.781 48.667 1.00 77.12 86 ASN A CA 1
ATOM 711 C C . ASN A 1 86 ? -20.619 19.119 48.135 1.00 77.12 86 ASN A C 1
ATOM 713 O O . ASN A 1 86 ? -21.067 20.176 48.578 1.00 77.12 86 ASN A O 1
ATOM 717 N N . ASP A 1 87 ? -19.721 19.095 47.149 1.00 77.56 87 ASP A N 1
ATOM 718 C CA . ASP A 1 87 ? -19.136 20.311 46.572 1.00 77.56 87 ASP A CA 1
ATOM 719 C C . ASP A 1 87 ? -20.121 21.029 45.635 1.00 77.56 87 ASP A C 1
ATOM 721 O O . ASP A 1 87 ? -20.113 22.256 45.536 1.00 77.56 87 ASP A O 1
ATOM 725 N N . ILE A 1 88 ? -21.045 20.284 45.017 1.00 72.00 88 ILE A N 1
ATOM 726 C CA . ILE A 1 88 ? -22.127 20.839 44.185 1.00 72.00 88 ILE A CA 1
ATOM 727 C C . ILE A 1 88 ? -23.108 21.646 45.043 1.00 72.00 88 ILE A C 1
ATOM 729 O O . ILE A 1 88 ? -23.578 22.705 44.624 1.00 72.00 88 ILE A O 1
ATOM 733 N N . SER A 1 89 ? -23.393 21.177 46.262 1.00 71.19 89 SER A N 1
ATOM 734 C CA . SER A 1 89 ? -24.283 21.892 47.180 1.00 71.19 89 SER A CA 1
ATOM 735 C C . SER A 1 89 ? -23.718 23.261 47.580 1.00 71.19 89 SER A C 1
ATOM 737 O O . SER A 1 89 ? -24.441 24.253 47.532 1.00 71.19 89 SER A O 1
ATOM 739 N N . LYS A 1 90 ? -22.409 23.356 47.863 1.00 70.69 90 LYS A N 1
ATOM 740 C CA . LYS A 1 90 ? -21.738 24.621 48.219 1.00 70.69 90 LYS A CA 1
ATOM 741 C C . LYS A 1 90 ? -21.869 25.693 47.135 1.00 70.69 90 LYS A C 1
ATOM 743 O O . LYS A 1 90 ? -22.187 26.832 47.455 1.00 70.69 90 LYS A O 1
ATOM 748 N N . LEU A 1 91 ? -21.714 25.317 45.865 1.00 70.56 91 LEU A N 1
ATOM 749 C CA . LEU A 1 91 ? -21.849 26.234 44.724 1.00 70.56 91 LEU A CA 1
ATOM 750 C C . LEU A 1 91 ? -23.262 26.824 44.577 1.00 70.56 91 LEU A C 1
ATOM 752 O O . LEU A 1 91 ? -23.413 27.940 44.083 1.00 70.56 91 LEU A O 1
ATOM 756 N N . TYR A 1 92 ? -24.297 26.091 44.996 1.00 65.75 92 TYR A N 1
ATOM 757 C CA . TYR A 1 92 ? -25.680 26.577 44.973 1.00 65.75 92 TYR A CA 1
ATOM 758 C C . TYR A 1 92 ? -25.996 27.539 46.127 1.00 65.75 92 TYR A C 1
ATOM 760 O O . TYR A 1 92 ? -26.831 28.427 45.956 1.00 65.75 92 TYR A O 1
ATOM 768 N N . PHE A 1 93 ? -25.338 27.384 47.279 1.00 64.31 93 PHE A N 1
ATOM 769 C CA . PHE A 1 93 ? -25.562 28.223 48.462 1.00 64.31 93 PHE A CA 1
ATOM 770 C C . PHE A 1 93 ? -24.664 29.469 48.530 1.00 64.31 93 PHE A C 1
ATOM 772 O O . PHE A 1 93 ? -25.021 30.398 49.235 1.00 64.31 93 PHE A O 1
ATOM 779 N N . GLU A 1 94 ? -23.547 29.534 47.797 1.00 59.81 94 GLU A N 1
ATOM 780 C CA . GLU A 1 94 ? -22.705 30.748 47.706 1.00 59.81 94 GLU A CA 1
ATOM 781 C C . GLU A 1 94 ? -23.238 31.814 46.732 1.00 59.81 94 GLU A C 1
ATOM 783 O O . GLU A 1 94 ? -22.771 32.952 46.740 1.00 59.81 94 GLU A O 1
ATOM 788 N N . LYS A 1 95 ? -24.185 31.455 45.856 1.00 54.31 95 LYS A N 1
ATOM 789 C CA . LYS A 1 95 ? -24.716 32.353 44.816 1.00 54.31 95 LYS A CA 1
ATOM 790 C C . LYS A 1 95 ? -26.011 33.079 45.223 1.00 54.31 95 LYS A C 1
ATOM 792 O O . LYS A 1 95 ? -26.441 33.970 44.492 1.00 54.31 95 LYS A O 1
ATOM 797 N N . ASN A 1 96 ? -26.611 32.705 46.353 1.00 46.84 96 ASN A N 1
ATOM 798 C CA . ASN A 1 96 ? -27.770 33.364 46.970 1.00 46.84 96 ASN A CA 1
ATOM 799 C C . ASN A 1 96 ? -27.348 34.046 48.271 1.00 46.84 96 ASN A C 1
ATOM 801 O O . ASN A 1 96 ? -27.996 35.055 48.621 1.00 46.84 96 ASN A O 1
#